Protein AF-A0A6L9QW29-F1 (afdb_monomer)

Radius of gyration: 13.52 Å; Cα contacts (8 Å, |Δi|>4): 169; chains: 1; bounding box: 30×21×40 Å

Mean predicted aligned error: 2.6 Å

Foldseek 3Di:
DLVVLLVVLVVVQVVQVPDPVRDFFAAEDAAEALVCQVVCLLSLLCSCLSGQEYEYEWYNNPPHDDDPPRTSVSNQVNNDPRHHGDYDYDD

Structure (mmCIF, N/CA/C/O backbone):
data_AF-A0A6L9QW29-F1
#
_entry.id   AF-A0A6L9QW29-F1
#
loop_
_atom_site.group_PDB
_atom_site.id
_atom_site.type_symbol
_atom_site.label_atom_id
_atom_site.label_alt_id
_atom_site.label_comp_id
_atom_site.label_asym_id
_atom_site.label_entity_id
_atom_site.label_seq_id
_atom_site.pdbx_PDB_ins_code
_atom_site.Cartn_x
_atom_site.Cartn_y
_atom_site.Cartn_z
_atom_site.occupancy
_atom_site.B_iso_or_equiv
_atom_site.auth_seq_id
_atom_site.auth_comp_id
_atom_site.auth_asym_id
_atom_site.auth_atom_id
_atom_site.pdbx_PDB_model_num
ATOM 1 N N . HIS A 1 1 ? 4.193 7.719 -2.714 1.00 94.94 1 HIS A N 1
ATOM 2 C CA . HIS A 1 1 ? 5.395 6.968 -2.258 1.00 94.94 1 HIS A CA 1
ATOM 3 C C . HIS A 1 1 ? 4.992 6.031 -1.114 1.00 94.94 1 HIS A C 1
ATOM 5 O O . HIS A 1 1 ? 3.994 6.362 -0.488 1.00 94.94 1 HIS A O 1
ATOM 11 N N . PRO A 1 2 ? 5.684 4.909 -0.803 1.00 96.94 2 PRO A N 1
ATOM 12 C CA . PRO A 1 2 ? 5.311 4.073 0.351 1.00 96.94 2 PRO A CA 1
ATOM 13 C C . PRO A 1 2 ? 5.194 4.862 1.661 1.00 96.94 2 PRO A C 1
ATOM 15 O O . PRO A 1 2 ? 4.185 4.767 2.336 1.00 96.94 2 PRO A O 1
ATOM 18 N N . THR A 1 3 ? 6.156 5.744 1.945 1.00 97.75 3 THR A N 1
ATOM 19 C CA . THR A 1 3 ? 6.123 6.644 3.116 1.00 97.7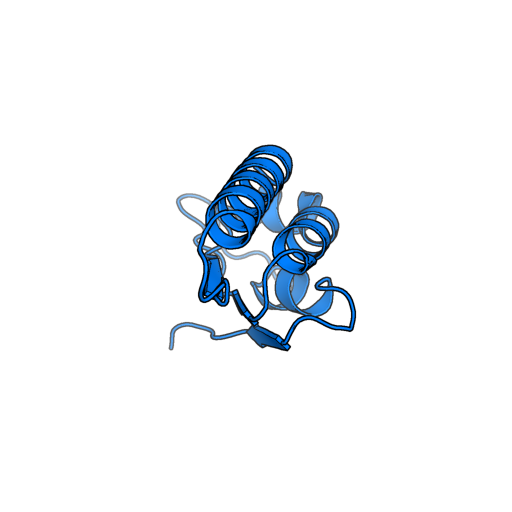5 3 THR A CA 1
ATOM 20 C C . THR A 1 3 ? 4.870 7.520 3.188 1.00 97.75 3 THR A C 1
ATOM 22 O O . THR A 1 3 ? 4.302 7.675 4.259 1.00 97.75 3 THR A O 1
ATOM 25 N N . GLU A 1 4 ? 4.441 8.094 2.060 1.00 97.38 4 GLU A N 1
ATOM 26 C CA . GLU A 1 4 ? 3.229 8.927 2.007 1.00 97.38 4 GLU A CA 1
ATOM 27 C C . GLU A 1 4 ? 1.981 8.070 2.242 1.00 97.38 4 GLU A C 1
ATOM 29 O O . GLU A 1 4 ? 1.113 8.454 3.011 1.00 97.38 4 GLU A O 1
ATOM 34 N N . LEU A 1 5 ? 1.935 6.870 1.649 1.00 98.19 5 LEU A N 1
ATOM 35 C CA . LEU A 1 5 ? 0.833 5.928 1.841 1.00 98.19 5 LEU A CA 1
ATOM 36 C C . LEU A 1 5 ? 0.716 5.475 3.303 1.00 98.19 5 LEU A C 1
ATOM 38 O O . LEU A 1 5 ? -0.389 5.412 3.833 1.00 98.19 5 LEU A O 1
ATOM 42 N N . THR A 1 6 ? 1.843 5.185 3.958 1.00 98.69 6 THR A N 1
ATOM 43 C CA . THR A 1 6 ? 1.887 4.881 5.394 1.00 98.69 6 THR A CA 1
ATOM 44 C C . THR A 1 6 ? 1.334 6.045 6.206 1.00 98.69 6 THR A C 1
ATOM 46 O O . THR A 1 6 ? 0.408 5.843 6.985 1.00 98.69 6 THR A O 1
ATOM 49 N N . ALA A 1 7 ? 1.846 7.260 5.982 1.00 98.56 7 ALA A N 1
ATOM 50 C CA . ALA A 1 7 ? 1.425 8.442 6.728 1.00 98.56 7 ALA A CA 1
ATOM 51 C C . ALA A 1 7 ? -0.080 8.731 6.569 1.00 98.56 7 ALA A C 1
ATOM 53 O O . ALA A 1 7 ? -0.754 9.027 7.554 1.00 98.56 7 ALA A O 1
ATOM 54 N N . ASP A 1 8 ? -0.624 8.591 5.356 1.00 98.19 8 ASP A N 1
ATOM 55 C CA . ASP A 1 8 ? -2.053 8.782 5.089 1.00 98.19 8 ASP A CA 1
ATOM 56 C C . ASP A 1 8 ? -2.921 7.749 5.830 1.00 98.19 8 ASP A C 1
ATOM 58 O O . ASP A 1 8 ? -3.962 8.094 6.402 1.00 98.19 8 ASP A O 1
ATOM 62 N N . LEU A 1 9 ? -2.506 6.478 5.846 1.00 98.38 9 LEU A N 1
ATOM 63 C CA . LEU A 1 9 ? -3.250 5.402 6.509 1.00 98.38 9 LEU A CA 1
ATOM 64 C C . LEU A 1 9 ? -3.162 5.489 8.038 1.00 98.38 9 LEU A C 1
ATOM 66 O O . LEU A 1 9 ? -4.175 5.267 8.704 1.00 98.38 9 LEU A O 1
ATOM 70 N N . GLU A 1 10 ? -2.005 5.857 8.593 1.00 98.38 10 GLU A N 1
ATOM 71 C CA . GLU A 1 10 ? -1.833 6.121 10.029 1.00 98.38 10 GLU A CA 1
ATOM 72 C C . GLU A 1 10 ? -2.713 7.290 10.479 1.00 98.38 10 GLU A C 1
ATOM 74 O O . GLU A 1 10 ? -3.534 7.127 11.381 1.00 98.38 10 GLU A O 1
ATOM 79 N N . ALA A 1 11 ? -2.648 8.429 9.780 1.00 98.19 11 ALA A N 1
ATOM 80 C CA . ALA A 1 11 ? -3.478 9.592 10.092 1.00 98.19 11 ALA A CA 1
ATOM 81 C C . ALA A 1 11 ? -4.980 9.273 10.003 1.00 98.19 11 ALA A C 1
ATOM 83 O O . ALA A 1 11 ? -5.777 9.717 10.832 1.00 98.19 11 ALA A O 1
ATOM 84 N N . THR A 1 12 ? -5.378 8.463 9.017 1.00 97.62 12 THR A N 1
ATOM 85 C CA . THR A 1 12 ? -6.766 7.999 8.888 1.00 97.62 12 THR A CA 1
ATOM 86 C C . THR A 1 12 ? -7.165 7.103 10.062 1.00 97.62 12 THR A C 1
ATOM 88 O O . THR A 1 12 ? -8.279 7.222 10.578 1.00 97.62 12 THR A O 1
ATOM 91 N N . ARG A 1 13 ? -6.278 6.205 10.508 1.00 96.31 13 ARG A N 1
ATOM 92 C CA . ARG A 1 13 ? -6.544 5.312 11.641 1.00 96.31 13 ARG A CA 1
ATOM 93 C C . ARG A 1 13 ? -6.693 6.088 12.944 1.00 96.31 13 ARG A C 1
ATOM 95 O O . ARG A 1 13 ? -7.644 5.816 13.677 1.00 96.31 13 ARG A O 1
ATOM 102 N N . ASP A 1 14 ? -5.821 7.059 13.187 1.00 96.94 14 ASP A N 1
ATOM 103 C CA . ASP A 1 14 ? -5.881 7.933 14.361 1.00 96.94 14 ASP A CA 1
ATOM 104 C C . ASP A 1 14 ?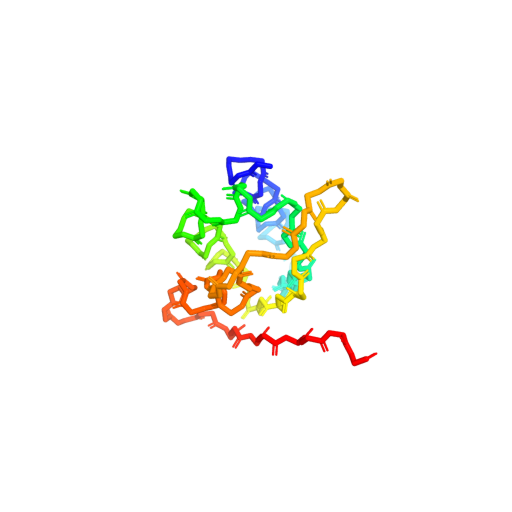 -7.206 8.700 14.398 1.00 96.94 14 ASP A C 1
ATOM 106 O O . ASP A 1 14 ? -7.942 8.628 15.384 1.00 96.94 14 ASP A O 1
ATOM 110 N N . TYR A 1 15 ? -7.582 9.325 13.276 1.00 96.50 15 TYR A N 1
ATOM 111 C CA . TYR A 1 15 ? -8.862 10.023 13.145 1.00 96.50 15 TYR A CA 1
ATOM 112 C C . TYR A 1 15 ? -10.063 9.119 13.463 1.00 96.50 15 TYR A C 1
ATOM 114 O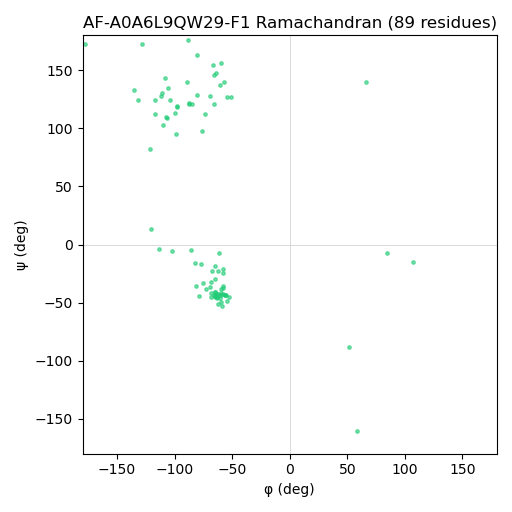 O . TYR A 1 15 ? -10.991 9.538 14.161 1.00 96.50 15 TYR A O 1
ATOM 122 N N . LEU A 1 16 ? -10.061 7.875 12.969 1.00 96.44 16 LEU A N 1
ATOM 123 C CA . LEU A 1 16 ? -11.123 6.903 13.244 1.00 96.44 16 LEU A CA 1
ATOM 124 C C . LEU A 1 16 ? -11.143 6.447 14.708 1.00 96.44 16 LEU A C 1
ATOM 126 O O . LEU A 1 16 ? -12.224 6.168 15.227 1.00 96.44 16 LEU A O 1
ATOM 130 N N . GLY A 1 17 ? -9.985 6.382 15.370 1.00 94.75 17 GLY A N 1
ATOM 131 C CA . GLY A 1 17 ? -9.863 6.054 16.793 1.00 94.75 17 GLY A CA 1
ATOM 132 C C . GLY A 1 17 ? -10.511 7.092 17.712 1.00 94.75 17 GLY A C 1
ATOM 133 O O . GLY A 1 17 ? -11.036 6.737 18.766 1.00 94.75 17 GLY A O 1
ATOM 134 N N . GLU A 1 18 ? -10.550 8.357 17.290 1.00 94.81 18 GLU A N 1
ATOM 135 C CA . GLU A 1 18 ? -11.242 9.437 18.007 1.00 94.81 18 GLU A CA 1
ATOM 136 C C . GLU A 1 18 ? -12.770 9.402 17.823 1.00 94.81 18 GLU A C 1
ATOM 138 O O . GLU A 1 18 ? -13.514 10.013 18.597 1.00 94.81 18 GLU A O 1
ATOM 143 N N . GLN A 1 19 ? -13.275 8.680 16.817 1.00 93.94 19 GLN A N 1
ATOM 144 C CA . GLN A 1 19 ? -14.7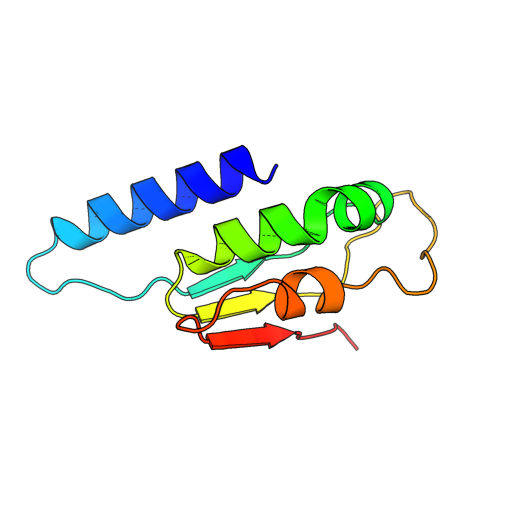12 8.577 16.574 1.00 93.94 19 GLN A CA 1
ATOM 145 C C . GLN A 1 19 ? -15.354 7.547 17.510 1.00 93.94 19 GLN A C 1
ATOM 147 O O . GLN A 1 19 ? -14.982 6.377 17.524 1.00 93.94 19 GLN A O 1
ATOM 152 N N . ALA A 1 20 ? -16.433 7.930 18.202 1.00 86.06 20 ALA A N 1
ATOM 153 C CA . ALA A 1 20 ? -17.139 7.056 19.153 1.00 86.06 20 ALA A CA 1
ATOM 154 C C . ALA A 1 20 ? -17.664 5.733 18.551 1.00 86.06 20 ALA A C 1
ATOM 156 O O . ALA A 1 20 ? -17.949 4.786 19.282 1.00 86.06 20 ALA A O 1
ATOM 157 N N . ARG A 1 21 ? -17.834 5.669 17.224 1.00 91.50 21 ARG A N 1
ATOM 158 C CA . ARG A 1 21 ? -18.306 4.474 16.505 1.00 91.50 21 ARG A CA 1
ATOM 159 C C . ARG A 1 21 ? -17.185 3.695 15.808 1.00 91.50 21 ARG A C 1
ATOM 161 O O . ARG A 1 21 ? -17.473 2.632 15.262 1.00 91.50 21 ARG A O 1
ATOM 168 N N . GLY A 1 22 ? -15.954 4.211 15.807 1.00 91.69 22 GLY A N 1
ATOM 169 C CA . GLY A 1 22 ? -14.855 3.700 14.989 1.00 91.69 22 GLY A CA 1
ATOM 170 C C . GLY A 1 22 ? -15.163 3.717 13.486 1.00 91.69 22 GLY A C 1
ATOM 171 O O . GLY A 1 22 ? -16.071 4.409 13.017 1.00 91.69 22 GLY A O 1
ATOM 172 N N . GLY A 1 23 ? -14.417 2.924 12.718 1.00 95.12 23 GLY A N 1
ATOM 173 C CA . GLY A 1 23 ? -14.638 2.739 11.287 1.00 95.12 23 GLY A CA 1
ATOM 174 C C . GLY A 1 23 ? -13.667 1.735 10.672 1.00 95.12 23 GLY A C 1
ATOM 175 O O . GLY A 1 23 ? -12.734 1.281 11.332 1.00 95.12 23 GLY A O 1
ATOM 176 N N . ARG A 1 24 ? -13.904 1.400 9.400 1.00 96.81 24 ARG A N 1
ATOM 177 C CA . ARG A 1 24 ? -12.991 0.588 8.586 1.00 96.81 24 ARG A CA 1
ATOM 178 C C . ARG A 1 24 ? -12.320 1.455 7.533 1.00 96.81 24 ARG A C 1
ATOM 180 O O . ARG A 1 24 ? -12.977 2.312 6.943 1.00 96.81 24 ARG A O 1
ATOM 187 N N . ILE A 1 25 ? -11.058 1.170 7.254 1.00 98.12 25 ILE A N 1
ATOM 188 C CA . ILE A 1 25 ? -10.290 1.749 6.159 1.00 98.12 25 ILE A CA 1
ATOM 189 C C . ILE A 1 25 ? -10.316 0.768 4.990 1.00 98.12 25 ILE A C 1
ATOM 191 O O . ILE A 1 25 ? -9.837 -0.359 5.101 1.00 98.12 25 ILE A O 1
ATOM 195 N N . ILE A 1 26 ? -10.877 1.212 3.867 1.00 98.38 26 ILE A N 1
ATOM 196 C CA . ILE A 1 26 ? -10.842 0.488 2.596 1.00 98.38 26 ILE A CA 1
ATOM 197 C C . ILE A 1 26 ? -9.926 1.281 1.667 1.00 98.38 26 ILE A C 1
ATOM 199 O O . ILE A 1 26 ? -10.316 2.332 1.157 1.00 98.38 26 ILE A O 1
ATOM 203 N N . ALA A 1 27 ? -8.701 0.801 1.482 1.00 98.31 27 ALA A N 1
ATOM 204 C CA . ALA A 1 27 ? -7.714 1.431 0.619 1.00 98.31 27 ALA A CA 1
ATOM 205 C C . ALA A 1 27 ? -7.878 0.918 -0.815 1.00 98.31 27 ALA A C 1
ATOM 207 O O . ALA A 1 27 ? -7.764 -0.279 -1.062 1.00 98.31 27 ALA A O 1
ATOM 208 N N . VAL A 1 28 ? -8.124 1.821 -1.765 1.00 98.25 28 VAL A N 1
ATOM 209 C CA . VAL A 1 28 ? -8.102 1.508 -3.201 1.00 98.25 28 VAL A CA 1
ATOM 210 C C . VAL A 1 28 ? -6.841 2.122 -3.787 1.00 98.25 28 VAL A C 1
ATOM 212 O O . VAL A 1 28 ? -6.723 3.343 -3.880 1.00 98.25 28 VAL A O 1
ATOM 215 N N . PHE A 1 29 ? -5.881 1.275 -4.141 1.00 98.31 29 PHE A N 1
ATOM 216 C CA . PHE A 1 29 ? -4.541 1.688 -4.529 1.00 98.31 29 PHE A CA 1
ATOM 217 C C . PHE A 1 29 ? -4.241 1.303 -5.976 1.00 98.31 29 PHE A C 1
ATOM 219 O O . PHE A 1 29 ? -4.315 0.136 -6.353 1.00 98.31 29 PHE A O 1
ATOM 226 N N . GLN A 1 30 ? -3.858 2.292 -6.783 1.00 97.94 30 GLN A N 1
ATOM 227 C CA . GLN A 1 30 ? -3.327 2.080 -8.125 1.00 97.94 30 GLN A CA 1
ATOM 228 C C . GLN A 1 30 ? -1.818 2.358 -8.111 1.00 97.94 30 GLN A C 1
ATOM 230 O O . GLN A 1 30 ? -1.424 3.520 -7.966 1.00 97.94 30 GLN A O 1
ATOM 235 N N . PRO A 1 31 ? -0.953 1.336 -8.256 1.00 97.44 31 PRO A N 1
ATOM 236 C CA . PRO A 1 31 ? 0.481 1.562 -8.371 1.00 97.44 31 PRO A CA 1
ATOM 237 C C . PRO A 1 31 ? 0.788 2.423 -9.605 1.00 97.44 31 PRO A C 1
ATOM 239 O O . PRO A 1 31 ? 0.229 2.203 -10.677 1.00 97.44 31 PRO A O 1
ATOM 242 N N . HIS A 1 32 ? 1.684 3.400 -9.472 1.00 96.69 32 HIS A N 1
ATOM 243 C CA . HIS A 1 32 ? 2.070 4.304 -10.560 1.00 96.69 32 HIS A CA 1
ATOM 244 C C . HIS A 1 32 ? 3.522 4.027 -10.982 1.00 96.69 32 HIS A C 1
ATOM 246 O O . HIS A 1 32 ? 4.419 4.104 -10.137 1.00 96.69 32 HIS A O 1
ATOM 252 N N . LEU A 1 33 ? 3.751 3.814 -12.285 1.00 97.06 33 LEU A N 1
ATOM 253 C CA . LEU A 1 33 ? 4.983 3.313 -12.931 1.00 97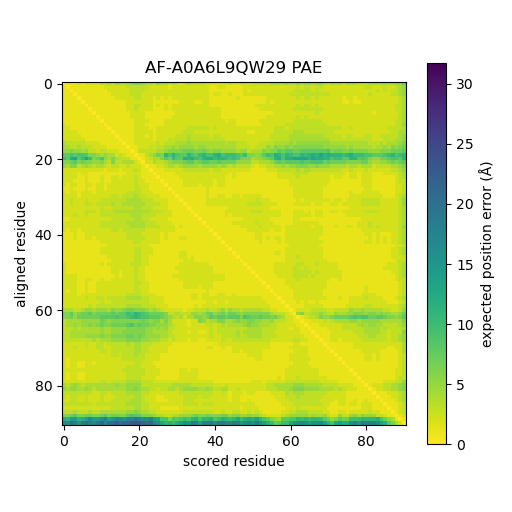.06 33 LEU A CA 1
ATOM 254 C C . LEU A 1 33 ? 5.337 1.855 -12.588 1.00 97.06 33 LEU A C 1
ATOM 256 O O . LEU A 1 33 ? 5.271 1.431 -11.430 1.00 97.06 33 LEU A O 1
ATOM 260 N N . TYR A 1 34 ? 5.800 1.107 -13.590 1.00 97.94 34 TYR A N 1
ATOM 261 C CA . TYR A 1 34 ? 6.305 -0.260 -13.431 1.00 97.94 34 TYR A CA 1
ATOM 262 C C . TYR A 1 34 ? 7.607 -0.263 -12.641 1.00 97.94 34 TYR A C 1
ATOM 264 O O . TYR A 1 34 ? 7.724 -0.993 -11.658 1.00 97.94 34 TYR A O 1
ATOM 272 N N . SER A 1 35 ? 8.536 0.637 -12.968 1.00 97.00 35 SER A N 1
ATOM 273 C CA . SER A 1 35 ? 9.818 0.754 -12.268 1.00 97.00 35 SER A CA 1
ATOM 274 C C . SER A 1 35 ? 9.623 0.932 -10.761 1.00 97.00 35 SER A C 1
ATOM 276 O O . SER A 1 35 ? 10.201 0.202 -9.956 1.00 97.00 35 SER A O 1
ATOM 278 N N . ARG A 1 36 ? 8.739 1.853 -10.364 1.00 96.81 36 ARG A N 1
ATOM 279 C CA . ARG A 1 36 ? 8.409 2.113 -8.957 1.00 96.81 36 ARG A CA 1
ATOM 280 C C . ARG A 1 36 ? 7.729 0.924 -8.294 1.00 96.81 36 ARG A C 1
ATOM 282 O O . ARG A 1 36 ? 8.041 0.636 -7.144 1.00 96.81 36 ARG A O 1
ATOM 289 N N . THR A 1 37 ? 6.819 0.254 -8.995 1.00 97.69 37 THR A N 1
ATOM 290 C CA . THR A 1 37 ? 6.132 -0.932 -8.469 1.00 97.69 37 THR A CA 1
ATOM 291 C C . THR A 1 37 ? 7.131 -2.054 -8.209 1.00 97.69 37 THR A C 1
ATOM 293 O O . THR A 1 37 ? 7.155 -2.601 -7.115 1.00 97.69 37 THR A O 1
ATOM 296 N N . ARG A 1 38 ? 8.034 -2.329 -9.155 1.00 97.81 38 ARG A N 1
ATOM 297 C CA . ARG A 1 38 ? 9.100 -3.326 -8.999 1.00 97.81 38 ARG A CA 1
ATOM 298 C C . ARG A 1 38 ? 9.999 -3.043 -7.798 1.00 97.81 38 ARG A C 1
ATOM 300 O O . ARG A 1 38 ? 10.363 -3.971 -7.085 1.00 97.81 38 ARG A O 1
ATOM 307 N N . PHE A 1 39 ? 10.377 -1.781 -7.594 1.00 98.06 39 PHE A N 1
ATOM 308 C CA . PHE A 1 39 ? 11.275 -1.406 -6.501 1.00 98.06 39 PHE A CA 1
ATOM 309 C C . PHE A 1 39 ? 10.607 -1.39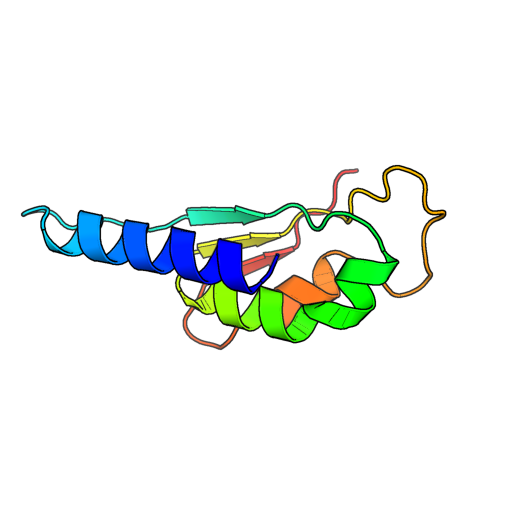5 -5.130 1.00 98.06 39 PHE A C 1
ATOM 311 O O . PHE A 1 39 ? 11.288 -1.687 -4.157 1.00 98.06 39 PHE A O 1
ATOM 318 N N . PHE A 1 40 ? 9.320 -1.044 -5.056 1.00 98.38 40 PHE A N 1
ATOM 319 C CA . PHE A 1 40 ? 8.653 -0.746 -3.787 1.00 98.38 40 PHE A CA 1
ATOM 320 C C . PHE A 1 40 ? 7.446 -1.638 -3.477 1.00 98.38 40 PHE A C 1
ATOM 322 O O . PHE A 1 40 ? 6.637 -1.289 -2.620 1.00 98.38 40 PHE A O 1
ATOM 329 N N . ALA A 1 41 ? 7.256 -2.752 -4.193 1.00 98.50 41 ALA A N 1
ATOM 330 C CA . ALA A 1 41 ? 6.078 -3.602 -4.009 1.00 98.50 41 ALA A CA 1
ATOM 331 C C . ALA A 1 41 ? 5.920 -4.078 -2.559 1.00 98.50 41 ALA A C 1
ATOM 333 O O . ALA A 1 41 ? 4.822 -4.000 -2.010 1.00 98.50 41 ALA A O 1
ATOM 334 N N . ALA A 1 42 ? 7.025 -4.495 -1.933 1.00 98.69 42 ALA A N 1
ATOM 335 C CA . ALA A 1 42 ? 7.039 -4.944 -0.546 1.00 98.69 42 ALA A CA 1
ATOM 336 C C . ALA A 1 42 ? 6.643 -3.820 0.423 1.00 98.69 42 ALA A C 1
ATOM 338 O O . ALA A 1 42 ? 5.810 -4.018 1.304 1.00 98.69 42 ALA A O 1
ATOM 339 N N . GLU A 1 43 ? 7.193 -2.623 0.238 1.00 98.69 43 GLU A N 1
ATOM 340 C CA . GLU A 1 43 ? 6.911 -1.464 1.080 1.00 98.69 43 GLU A CA 1
ATOM 341 C C . GLU A 1 43 ? 5.484 -0.941 0.881 1.00 98.69 43 GLU A C 1
ATOM 343 O O . GLU A 1 43 ? 4.842 -0.532 1.846 1.00 98.69 43 GLU A O 1
ATOM 348 N N . PHE A 1 44 ? 4.957 -0.978 -0.346 1.00 98.69 44 PHE A N 1
ATOM 349 C CA . PHE A 1 44 ? 3.553 -0.658 -0.603 1.00 98.69 44 PHE A CA 1
ATOM 350 C C . PHE A 1 44 ? 2.616 -1.673 0.053 1.00 98.69 44 PHE A C 1
ATOM 352 O O . PHE A 1 44 ? 1.654 -1.261 0.696 1.00 98.69 44 PHE A O 1
ATOM 359 N N . GLY A 1 45 ? 2.902 -2.973 -0.065 1.00 98.62 45 GLY A N 1
ATOM 360 C CA . GLY A 1 45 ? 2.119 -4.024 0.588 1.00 98.62 45 GLY A CA 1
ATOM 361 C C . GLY A 1 45 ? 2.119 -3.875 2.111 1.00 98.62 45 GLY A C 1
ATOM 362 O O . GLY A 1 45 ? 1.058 -3.874 2.734 1.00 98.62 45 GLY A O 1
ATOM 363 N N . ALA A 1 46 ? 3.291 -3.635 2.706 1.00 98.69 46 ALA A N 1
ATOM 364 C CA . ALA A 1 46 ? 3.424 -3.378 4.138 1.00 98.69 46 ALA A CA 1
ATOM 365 C C . ALA A 1 46 ? 2.617 -2.149 4.591 1.00 98.69 46 ALA A C 1
ATOM 367 O O . ALA A 1 46 ? 1.928 -2.218 5.606 1.00 98.69 46 ALA A O 1
ATOM 368 N N . ALA A 1 47 ? 2.652 -1.051 3.828 1.00 98.69 47 ALA A N 1
ATOM 369 C CA . ALA A 1 47 ? 1.863 0.144 4.124 1.00 98.69 47 ALA A CA 1
ATOM 370 C C . ALA A 1 47 ? 0.351 -0.121 4.025 1.00 98.69 47 ALA A C 1
ATOM 372 O O . ALA A 1 47 ? -0.401 0.260 4.918 1.00 98.69 47 ALA A O 1
ATOM 373 N N . LEU A 1 48 ? -0.099 -0.820 2.977 1.00 98.69 48 LEU A N 1
ATOM 374 C CA . LEU A 1 48 ? -1.507 -1.196 2.802 1.00 98.69 48 LEU A CA 1
ATOM 375 C C . LEU A 1 48 ? -2.024 -2.119 3.911 1.00 98.69 48 LEU A C 1
ATOM 377 O O . LEU A 1 48 ? -3.224 -2.113 4.173 1.00 98.69 48 LEU A O 1
ATOM 381 N N . GLY A 1 49 ? -1.138 -2.839 4.605 1.00 98.44 49 GLY A N 1
ATOM 382 C CA . GLY A 1 49 ? -1.464 -3.634 5.792 1.00 98.44 49 GLY A CA 1
ATOM 383 C C . GLY A 1 49 ? -2.018 -2.839 6.985 1.00 98.44 49 GLY A C 1
ATOM 384 O O . GLY A 1 49 ? -2.433 -3.430 7.978 1.00 98.44 49 GLY A O 1
ATOM 385 N N . LEU A 1 50 ? -2.014 -1.504 6.917 1.00 97.94 50 LEU A N 1
ATOM 386 C CA . LEU A 1 50 ? -2.663 -0.625 7.899 1.00 97.94 50 LEU A CA 1
ATOM 387 C C . LEU A 1 50 ? -4.175 -0.456 7.646 1.00 97.94 50 LEU A C 1
ATOM 389 O O . LEU A 1 50 ? -4.919 0.013 8.521 1.00 97.94 50 LEU A O 1
ATOM 393 N N . ALA A 1 51 ? -4.638 -0.814 6.446 1.00 98.44 51 ALA A N 1
ATOM 394 C CA . ALA A 1 51 ? -6.048 -0.820 6.091 1.00 98.44 51 ALA A CA 1
ATOM 395 C C . ALA A 1 51 ? -6.751 -2.082 6.616 1.00 98.44 51 ALA A C 1
ATOM 397 O O . ALA A 1 51 ? -6.122 -3.075 6.957 1.00 98.44 51 ALA A O 1
ATOM 398 N N . ASP A 1 52 ? -8.082 -2.055 6.665 1.00 98.38 52 ASP A N 1
ATOM 399 C CA . ASP A 1 52 ? -8.869 -3.268 6.917 1.00 98.38 52 ASP A CA 1
ATOM 400 C C . ASP A 1 52 ? -9.027 -4.085 5.623 1.00 98.38 52 ASP A C 1
ATOM 402 O O . ASP A 1 52 ? -9.022 -5.317 5.640 1.00 98.38 52 ASP A O 1
ATOM 406 N N . VAL A 1 53 ? -9.149 -3.381 4.492 1.00 98.56 53 VAL A N 1
ATOM 407 C CA . VAL A 1 53 ? -9.233 -3.955 3.145 1.00 98.56 53 VAL A CA 1
ATOM 408 C C . VAL A 1 53 ? -8.331 -3.163 2.201 1.00 98.56 53 VAL A C 1
ATOM 410 O O . VAL A 1 53 ? -8.408 -1.933 2.163 1.00 98.56 53 VAL A O 1
ATOM 413 N N . ALA A 1 54 ? -7.528 -3.859 1.402 1.00 98.62 54 ALA A N 1
ATOM 414 C CA . ALA A 1 54 ? -6.687 -3.302 0.352 1.00 98.62 54 ALA A CA 1
ATOM 415 C C . ALA A 1 54 ? -7.129 -3.835 -1.019 1.00 98.62 54 ALA A C 1
ATOM 417 O O . ALA A 1 54 ? -6.972 -5.013 -1.334 1.00 98.62 54 ALA A O 1
ATOM 418 N N . VAL A 1 55 ? -7.667 -2.954 -1.859 1.00 98.62 55 VAL A N 1
ATOM 419 C CA . VAL A 1 55 ? -7.963 -3.234 -3.266 1.00 98.62 55 VAL A CA 1
ATOM 420 C C . VAL A 1 55 ? -6.837 -2.653 -4.103 1.00 98.62 55 VAL A C 1
ATOM 422 O O . VAL A 1 55 ? -6.672 -1.435 -4.170 1.00 98.62 55 VAL A O 1
ATOM 425 N N . VAL A 1 56 ? -6.064 -3.516 -4.750 1.00 98.50 56 VAL A N 1
ATOM 426 C CA . VAL A 1 56 ? -4.939 -3.110 -5.592 1.00 98.50 56 VAL A CA 1
ATOM 427 C C . VAL A 1 56 ? -5.327 -3.247 -7.057 1.00 98.50 56 VAL A C 1
ATOM 429 O O . VAL A 1 56 ? -5.739 -4.318 -7.496 1.00 98.50 56 VAL A O 1
ATOM 432 N N . LEU A 1 57 ? -5.202 -2.165 -7.818 1.00 98.12 57 LEU A N 1
ATOM 433 C CA . LEU A 1 57 ? -5.472 -2.140 -9.255 1.00 98.12 57 LEU A CA 1
ATOM 434 C C . LEU A 1 57 ? -4.220 -2.503 -10.066 1.00 98.12 57 LEU A C 1
ATOM 436 O O . LEU A 1 57 ? -3.126 -2.664 -9.525 1.00 98.12 57 LEU A O 1
ATOM 440 N N . ASP A 1 58 ? -4.371 -2.591 -11.387 1.00 96.94 58 ASP A N 1
ATOM 441 C CA . ASP A 1 58 ? -3.223 -2.666 -12.291 1.00 96.94 58 ASP A CA 1
ATOM 442 C C . ASP A 1 58 ? -2.294 -1.459 -12.187 1.00 96.94 58 ASP A C 1
ATOM 444 O O . ASP A 1 58 ? -2.696 -0.355 -11.810 1.00 96.94 58 ASP A O 1
ATOM 448 N N . VAL A 1 59 ? -1.036 -1.682 -12.572 1.00 97.25 59 VAL A N 1
ATOM 449 C CA . VAL A 1 59 ? -0.033 -0.623 -12.628 1.00 97.25 59 VAL A CA 1
ATOM 450 C C . VAL A 1 59 ? -0.434 0.384 -13.699 1.00 97.25 59 VAL A C 1
ATOM 452 O O . VAL A 1 59 ? -0.518 0.070 -14.887 1.00 97.25 59 VAL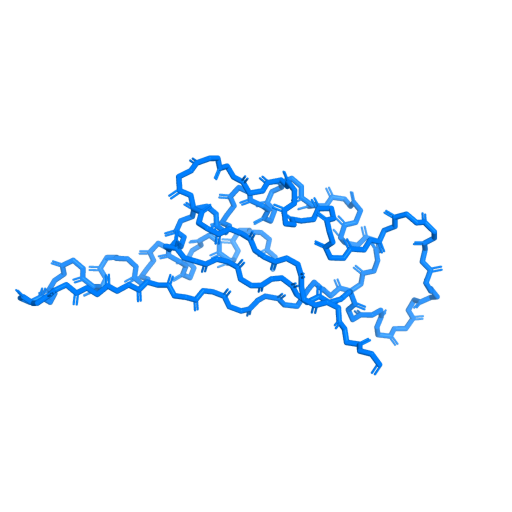 A O 1
ATOM 455 N N . TYR A 1 60 ? -0.614 1.634 -13.294 1.00 95.81 60 TYR A N 1
ATOM 456 C CA . TYR A 1 60 ? -0.683 2.744 -14.226 1.00 95.81 60 TYR A CA 1
ATOM 457 C C . TYR A 1 60 ? 0.734 3.081 -14.703 1.00 95.81 60 TYR A C 1
ATOM 459 O O . TYR A 1 60 ? 1.494 3.776 -14.025 1.00 95.81 60 TYR A O 1
ATOM 467 N N . GLY A 1 61 ? 1.103 2.563 -15.877 1.00 91.88 61 GLY A N 1
ATOM 468 C CA . GLY A 1 61 ? 2.447 2.713 -16.453 1.00 91.88 61 GLY A CA 1
ATOM 469 C C . GLY A 1 61 ? 2.836 4.150 -16.818 1.00 91.88 61 GLY A C 1
ATOM 470 O O . GLY A 1 61 ? 4.019 4.455 -16.939 1.00 91.88 61 GLY A O 1
ATOM 471 N N . ALA A 1 62 ? 1.862 5.055 -16.956 1.00 91.81 62 ALA A N 1
ATOM 472 C CA . ALA A 1 62 ? 2.033 6.423 -17.446 1.00 91.81 62 ALA A CA 1
ATOM 473 C C . ALA A 1 62 ? 2.800 6.506 -18.785 1.00 91.81 62 ALA A C 1
ATOM 475 O O . ALA A 1 62 ? 2.177 6.525 -19.840 1.00 91.81 62 ALA A O 1
ATOM 476 N N . ARG A 1 63 ? 4.138 6.587 -18.747 1.00 92.62 63 ARG A N 1
ATOM 477 C CA . ARG A 1 63 ? 5.030 6.658 -19.924 1.00 92.62 63 ARG A CA 1
ATOM 478 C C . ARG A 1 63 ? 5.919 5.421 -20.096 1.00 92.62 63 ARG A C 1
ATOM 480 O O . ARG A 1 63 ? 6.700 5.387 -21.039 1.00 92.62 63 ARG A O 1
ATOM 487 N N . GLU A 1 64 ? 5.864 4.473 -19.168 1.00 94.19 64 GLU A N 1
ATOM 488 C CA . GLU A 1 64 ? 6.646 3.240 -19.217 1.00 94.19 64 GLU A CA 1
ATOM 489 C C . GLU A 1 64 ? 5.880 2.151 -19.966 1.00 94.19 64 GLU A C 1
ATOM 491 O O . GLU A 1 64 ? 4.669 1.989 -19.783 1.00 94.19 64 GLU A O 1
ATOM 496 N N . ASP A 1 65 ? 6.611 1.388 -20.775 1.00 95.25 65 ASP A N 1
ATOM 497 C CA . ASP A 1 65 ? 6.084 0.171 -21.375 1.00 95.25 65 ASP A CA 1
ATOM 498 C C . ASP A 1 65 ? 5.808 -0.878 -20.283 1.00 95.25 65 ASP A C 1
ATOM 500 O O . ASP A 1 65 ? 6.550 -0.941 -19.296 1.00 95.25 65 ASP A O 1
ATOM 504 N N . PRO A 1 66 ? 4.767 -1.718 -20.443 1.00 95.06 66 PRO A N 1
ATOM 505 C CA . PRO A 1 66 ? 4.515 -2.832 -19.542 1.00 95.06 66 PRO A CA 1
ATOM 506 C C . PRO A 1 66 ? 5.744 -3.710 -19.322 1.00 95.06 66 PRO A C 1
ATOM 508 O O . PRO A 1 66 ? 6.344 -4.210 -20.274 1.00 95.06 66 PRO A O 1
ATOM 511 N N . GLU A 1 67 ? 6.087 -3.934 -18.055 1.00 95.69 67 GLU A N 1
ATOM 512 C CA . GLU A 1 67 ? 7.199 -4.797 -17.670 1.00 95.69 67 GLU A CA 1
ATOM 513 C C . GLU A 1 67 ? 6.670 -6.198 -17.305 1.00 95.69 67 GLU A C 1
ATOM 515 O O . GLU A 1 67 ? 5.862 -6.331 -16.378 1.00 95.69 67 GLU A O 1
ATOM 520 N N . PRO A 1 68 ? 7.090 -7.268 -18.010 1.00 95.75 68 PRO A N 1
ATOM 521 C CA . PRO A 1 68 ? 6.639 -8.623 -17.717 1.00 95.75 68 PRO A CA 1
ATOM 522 C C . PRO A 1 68 ? 6.879 -9.017 -16.255 1.00 95.75 68 PRO A C 1
ATOM 524 O O . PRO A 1 68 ? 7.995 -8.941 -15.751 1.00 95.75 68 PRO A O 1
ATOM 527 N N . GLY A 1 69 ? 5.821 -9.471 -15.581 1.00 95.56 69 GLY A N 1
ATOM 528 C CA . GLY A 1 69 ? 5.869 -9.871 -14.172 1.00 95.56 69 GLY A CA 1
ATOM 529 C C . GLY A 1 69 ? 5.699 -8.725 -13.169 1.00 95.56 69 GLY A C 1
ATOM 530 O O . GLY A 1 69 ? 5.516 -9.002 -11.987 1.00 95.56 69 GLY A O 1
ATOM 531 N N . VAL A 1 70 ? 5.678 -7.461 -13.608 1.00 97.69 70 VAL A N 1
ATOM 532 C CA . VAL A 1 70 ? 5.423 -6.306 -12.737 1.00 97.69 70 VAL A CA 1
ATOM 533 C C . VAL A 1 70 ? 3.966 -5.881 -12.867 1.00 97.69 70 VAL A C 1
ATOM 535 O O . VAL A 1 70 ? 3.584 -5.132 -13.762 1.00 97.69 70 VAL A O 1
ATOM 538 N N . THR A 1 71 ? 3.135 -6.377 -11.957 1.00 97.62 71 THR A N 1
ATOM 539 C CA . THR A 1 71 ? 1.693 -6.094 -11.923 1.00 97.62 71 THR A CA 1
ATOM 540 C C . THR A 1 71 ? 1.268 -5.621 -10.536 1.00 97.62 71 THR A C 1
ATOM 542 O O . THR A 1 71 ? 2.045 -5.695 -9.580 1.00 97.62 71 THR A O 1
ATOM 545 N N . GLY A 1 72 ? 0.013 -5.176 -10.406 1.00 97.62 72 GLY A N 1
ATOM 546 C CA . GLY A 1 72 ? -0.581 -4.876 -9.100 1.00 97.62 72 GLY A CA 1
ATOM 547 C C . GLY A 1 72 ? -0.581 -6.076 -8.146 1.00 97.62 72 GLY A C 1
ATOM 548 O O . GLY A 1 72 ? -0.526 -5.882 -6.933 1.00 97.62 72 GLY A O 1
ATOM 549 N N . ALA A 1 73 ? -0.538 -7.308 -8.672 1.00 98.25 73 ALA A N 1
ATOM 550 C CA . ALA A 1 73 ? -0.437 -8.517 -7.859 1.00 98.25 73 ALA A CA 1
ATOM 551 C C . ALA A 1 73 ? 0.811 -8.516 -6.965 1.00 98.25 73 ALA A C 1
ATOM 553 O O . ALA A 1 73 ? 0.705 -8.892 -5.807 1.00 98.25 73 ALA A O 1
ATOM 554 N N . LEU A 1 74 ? 1.957 -7.993 -7.434 1.00 98.44 74 LEU A N 1
ATOM 555 C CA . LEU A 1 74 ? 3.174 -7.914 -6.609 1.00 98.44 74 LEU A CA 1
ATOM 556 C C . LEU A 1 74 ? 2.957 -7.126 -5.313 1.00 98.44 74 LEU A C 1
ATOM 558 O O . LEU A 1 74 ? 3.547 -7.445 -4.286 1.00 98.44 74 LEU A O 1
ATOM 562 N N . VAL A 1 75 ? 2.135 -6.078 -5.372 1.00 98.69 75 VAL A N 1
ATOM 563 C CA . VAL A 1 75 ? 1.808 -5.254 -4.206 1.00 98.69 75 VAL A CA 1
ATOM 564 C C . VAL A 1 75 ? 0.771 -5.958 -3.336 1.00 98.69 75 VAL A C 1
ATOM 566 O O . VAL A 1 75 ? 0.931 -5.991 -2.121 1.00 98.69 75 VAL A O 1
ATOM 569 N N . ALA A 1 76 ? -0.275 -6.529 -3.945 1.00 98.50 76 ALA A N 1
ATOM 570 C CA . ALA A 1 76 ? -1.330 -7.242 -3.224 1.00 98.50 76 ALA A CA 1
ATOM 571 C C . ALA A 1 76 ? -0.786 -8.459 -2.455 1.00 98.50 76 ALA A C 1
ATOM 573 O O . ALA A 1 76 ? -1.119 -8.639 -1.288 1.00 98.50 76 ALA A O 1
ATOM 574 N N . ASP A 1 77 ? 0.099 -9.238 -3.078 1.00 98.44 77 ASP A N 1
ATOM 575 C CA . ASP A 1 77 ? 0.736 -10.418 -2.482 1.00 98.44 77 ASP A CA 1
ATOM 576 C C . ASP A 1 77 ? 1.690 -10.052 -1.334 1.00 98.44 77 ASP A C 1
ATOM 578 O O . ASP A 1 77 ? 1.973 -10.877 -0.466 1.00 98.44 77 ASP A O 1
ATOM 582 N N . ALA A 1 78 ? 2.191 -8.814 -1.318 1.00 98.56 78 ALA A N 1
ATOM 583 C CA . ALA A 1 78 ? 3.042 -8.294 -0.255 1.00 98.56 78 ALA A CA 1
ATOM 584 C C . ALA A 1 78 ? 2.257 -7.720 0.939 1.00 98.56 78 ALA A C 1
ATOM 586 O O . ALA A 1 78 ? 2.872 -7.315 1.929 1.00 98.56 78 ALA A O 1
ATOM 587 N N . VAL A 1 79 ? 0.923 -7.657 0.871 1.00 98.75 79 VAL A N 1
ATOM 588 C CA . VAL A 1 79 ? 0.102 -7.220 2.007 1.00 98.75 79 VAL A CA 1
ATOM 589 C C . VAL A 1 79 ? 0.168 -8.280 3.118 1.00 98.75 79 VAL A C 1
ATOM 591 O O . VAL A 1 79 ? -0.063 -9.463 2.856 1.00 98.75 79 VAL A O 1
ATOM 594 N N . PRO A 1 80 ? 0.489 -7.900 4.370 1.00 98.00 80 PRO A N 1
ATOM 595 C CA . PRO A 1 80 ? 0.609 -8.852 5.465 1.00 98.00 80 PRO A CA 1
ATOM 596 C C . PRO A 1 80 ? -0.732 -9.503 5.828 1.00 98.00 80 PRO A C 1
ATOM 598 O O . PRO A 1 80 ? -1.810 -8.928 5.664 1.00 98.00 80 PRO A O 1
ATOM 601 N N . ALA A 1 81 ? -0.652 -10.705 6.403 1.00 94.56 81 ALA A N 1
ATOM 602 C CA . ALA A 1 81 ? -1.820 -11.393 6.940 1.00 94.56 81 ALA A CA 1
ATOM 603 C C . ALA A 1 81 ? -2.535 -10.528 7.997 1.00 94.56 81 ALA A C 1
ATOM 605 O O . ALA A 1 81 ? -1.892 -9.900 8.836 1.00 94.56 81 ALA A O 1
ATOM 606 N N . GLY A 1 82 ? -3.871 -10.531 7.972 1.00 94.62 82 GLY A N 1
ATOM 607 C CA . GLY A 1 82 ? -4.712 -9.705 8.849 1.00 94.62 82 GLY A CA 1
ATOM 608 C C . GLY A 1 82 ? -5.391 -8.530 8.140 1.00 94.62 82 GLY A C 1
ATOM 609 O O . GLY A 1 82 ? -6.363 -8.005 8.671 1.00 94.62 82 GLY A O 1
ATOM 610 N N . THR A 1 83 ? -4.945 -8.179 6.932 1.00 97.81 83 THR A N 1
ATOM 611 C CA . THR A 1 83 ? -5.658 -7.286 6.003 1.00 97.81 83 THR A CA 1
ATOM 612 C C . THR A 1 83 ? -6.259 -8.107 4.865 1.00 97.81 83 THR A C 1
ATOM 614 O O . THR A 1 83 ? -5.589 -8.978 4.308 1.00 97.81 83 THR A O 1
ATOM 617 N N . GLU A 1 84 ? -7.515 -7.851 4.497 1.00 98.19 84 GLU A N 1
ATOM 618 C CA . GLU A 1 84 ? -8.101 -8.453 3.294 1.00 98.19 84 GLU A CA 1
ATOM 619 C C . GLU A 1 84 ? -7.509 -7.771 2.054 1.00 98.19 84 GLU A C 1
ATOM 621 O O . GLU A 1 84 ? -7.769 -6.595 1.817 1.00 98.19 84 GLU A O 1
ATOM 626 N N . ALA A 1 85 ? -6.711 -8.489 1.262 1.00 98.31 85 ALA A N 1
ATOM 627 C CA . ALA A 1 85 ? -6.089 -7.958 0.052 1.00 98.31 85 ALA A CA 1
ATOM 628 C C . ALA A 1 85 ? -6.683 -8.594 -1.208 1.00 98.31 85 ALA A C 1
ATOM 630 O O . ALA A 1 85 ? -6.769 -9.818 -1.321 1.00 98.31 85 ALA A O 1
ATOM 631 N N . VAL A 1 86 ? -7.067 -7.762 -2.176 1.00 97.81 86 VAL A N 1
ATOM 632 C CA . VAL A 1 86 ? -7.603 -8.200 -3.469 1.00 97.81 86 VAL A CA 1
ATOM 633 C C . VAL A 1 86 ? -6.898 -7.452 -4.591 1.00 97.81 86 VAL A C 1
ATOM 635 O O . VAL A 1 86 ? -6.926 -6.223 -4.644 1.00 97.81 86 VAL A O 1
ATOM 638 N N . TYR A 1 87 ? -6.312 -8.196 -5.528 1.00 98.12 87 TYR A N 1
ATOM 639 C CA . TYR A 1 87 ? -5.871 -7.650 -6.808 1.00 98.12 87 TYR A CA 1
ATOM 640 C C . TYR A 1 87 ? -7.042 -7.633 -7.802 1.00 98.12 87 TYR A C 1
ATOM 642 O O . TYR A 1 87 ? -7.639 -8.669 -8.101 1.00 98.12 87 TYR A O 1
ATOM 650 N N . ALA A 1 88 ? -7.376 -6.445 -8.300 1.00 97.00 88 ALA A N 1
ATOM 651 C CA . ALA A 1 88 ? -8.484 -6.176 -9.207 1.00 97.00 88 ALA A CA 1
ATOM 652 C C . ALA A 1 88 ? -7.962 -5.537 -10.513 1.00 97.00 88 ALA A C 1
ATOM 654 O O . ALA A 1 88 ? -7.986 -4.310 -10.649 1.00 97.00 88 ALA A O 1
ATOM 655 N N . PRO A 1 89 ? -7.470 -6.346 -11.472 1.00 91.56 89 PRO A N 1
ATOM 656 C CA . PRO A 1 89 ? -6.999 -5.842 -12.758 1.00 91.56 89 PRO A CA 1
ATOM 657 C C . PRO A 1 89 ? -8.131 -5.211 -13.575 1.00 91.56 89 PRO A C 1
ATOM 659 O O . PRO A 1 89 ? -9.283 -5.660 -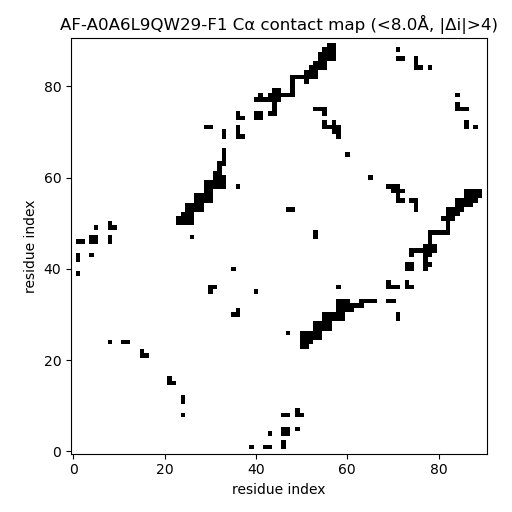13.516 1.00 91.56 89 PRO A O 1
ATOM 662 N N . VAL A 1 90 ? -7.806 -4.188 -14.367 1.00 80.31 90 VAL A N 1
ATOM 663 C CA . VAL A 1 90 ? -8.778 -3.545 -15.265 1.00 80.31 90 VAL A CA 1
ATOM 664 C C . VAL A 1 90 ? -8.774 -4.315 -16.587 1.00 80.31 90 VAL A C 1
ATOM 666 O O . VAL A 1 90 ? -7.729 -4.468 -17.211 1.00 80.31 90 VAL A O 1
ATOM 669 N N . ARG A 1 91 ? -9.937 -4.847 -16.977 1.00 59.97 91 ARG A N 1
ATOM 670 C CA . ARG A 1 91 ? -10.121 -5.607 -18.226 1.00 59.97 91 ARG A CA 1
ATOM 671 C C . ARG A 1 91 ? -10.173 -4.716 -19.458 1.00 59.97 91 ARG A C 1
ATOM 673 O O . ARG A 1 91 ? -10.756 -3.615 -19.351 1.00 59.97 91 ARG A O 1
#

Sequence (91 aa):
HPTELTADLEATRDYLGEQARGGRIIAVFQPHLYSRTRFFAAEFGAALGLADVAVVLDVYGAREDPEPGVTGALVADAVPAGTEAVYAPVR

Solvent-accessible surface area (backbone atoms only — not comparable to full-atom values): 4939 Å² total; per-residue (Å²): 104,47,69,55,50,32,50,55,44,52,54,50,50,54,58,31,68,72,38,97,82,52,78,80,45,74,43,78,44,65,45,63,28,40,72,52,39,68,75,36,18,57,52,39,6,51,33,46,40,68,26,54,28,29,39,21,25,42,49,45,31,89,90,50,74,88,47,91,90,53,48,22,52,55,27,32,73,35,36,43,90,90,28,51,63,40,62,50,70,81,130

pLDDT: mean 96.37, std 4.74, range [59.97, 98.75]

Nearest PDB structures (foldseek):
  7bva-assembly2_B  TM=9.587E-01  e=1.924E-08  Mycobacterium tuberculosis variant bovis AF2122/97
  7bvb-assembly1_A  TM=9.534E-01  e=4.503E-08  Mycobacteriu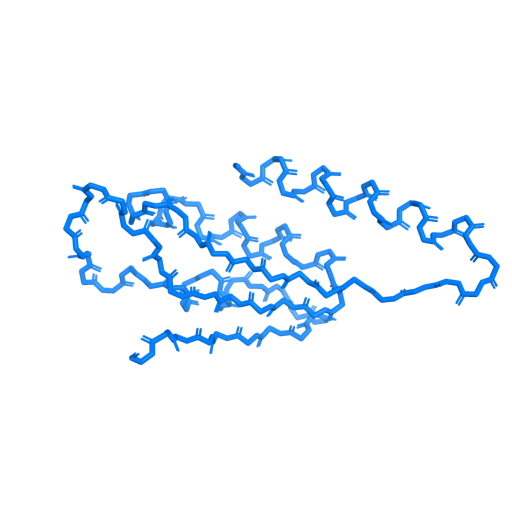m tuberculosis variant bovis AF2122/97
  4hv4-assembly2_B  TM=8.290E-01  e=8.892E-05  Yersinia pestis CO92
  4hv4-assembly1_A  TM=8.702E-01  e=3.512E-04  Yersinia pestis CO92
  2f00-assembly1_B  TM=8.662E-01  e=3.512E-04  Escherichia coli

Secondary structure (DSSP, 8-state):
-HHHHHHHHHHHHHHHHTSTT----EEEE--B-HHHHHHHHHHHHHHHTTSSEEEEE--B-TTSPPPTT-SHHHHHTTSPTTSEEEEE---

InterPro domains:
  IPR036615 Mur ligase, C-terminal domain superfamily [G3DSA:3.90.190.20] (1-91)
  IPR036615 Mur ligase, C-terminal domain superfamily [SSF53244] (1-82)
  IPR050061 Peptidoglycan biosynthesis MurCDEF [PTHR43445] (1-82)

Organism: NCBI:txid453573